Protein AF-A0A1U8YIC1-F1 (afdb_monomer_lite)

pLDDT: mean 96.14, std 2.84, range [84.56, 98.56]

Folds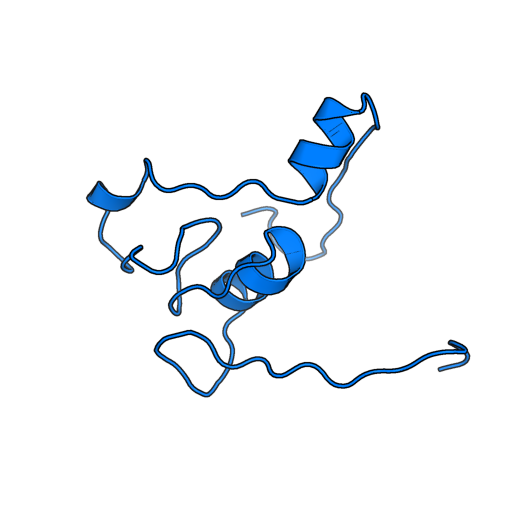eek 3Di:
DPDPDDDDDQQAAPPGNDHDDQQSCCCVFQVAGDHPPHHQFHNPDDPPDCVRVVRGGDTPVNVCVVVVHDDDDDDPDPPD

Organism: Sogatella furcifera (NCBI:txid113103)

Sequence (80 aa):
DEFPAVALAKTYNLDSQVGESSACATALLCGVKARKETVGLHSGGKFLNCSFQSTFQSEAADWAQQQRKSTGIVTTSRVT

Radius of gyration: 14.33 Å; chains: 1; bounding box: 40×30×34 Å

Structure (mmCIF, N/CA/C/O backbone):
data_AF-A0A1U8YIC1-F1
#
_entry.id   AF-A0A1U8YIC1-F1
#
loop_
_atom_site.group_PDB
_atom_site.id
_atom_site.type_symbol
_atom_site.label_atom_id
_atom_site.label_alt_id
_atom_site.label_comp_id
_atom_site.label_asym_id
_atom_site.label_entity_id
_atom_site.label_seq_id
_atom_site.pdbx_PDB_ins_code
_atom_site.Cartn_x
_atom_site.Cartn_y
_atom_site.Cartn_z
_atom_site.occupancy
_atom_site.B_iso_or_equiv
_atom_site.auth_seq_id
_atom_site.auth_comp_id
_atom_site.auth_asym_id
_atom_site.auth_atom_id
_atom_site.pdbx_PDB_model_num
ATOM 1 N N . ASP A 1 1 ? -17.491 -17.682 1.981 1.00 88.00 1 ASP A N 1
ATOM 2 C CA . ASP A 1 1 ? -18.241 -17.262 0.776 1.00 88.00 1 ASP A CA 1
ATOM 3 C C . ASP A 1 1 ? -19.693 -16.864 1.051 1.00 88.00 1 ASP A C 1
ATOM 5 O O . ASP A 1 1 ? -20.502 -16.851 0.138 1.00 88.00 1 ASP A O 1
ATOM 9 N N . GLU A 1 2 ? -20.018 -16.458 2.287 1.00 96.94 2 GLU A N 1
ATOM 10 C CA . GLU A 1 2 ? -21.366 -16.001 2.681 1.00 96.94 2 GLU A CA 1
ATOM 11 C C . GLU A 1 2 ? -21.483 -14.467 2.747 1.00 96.94 2 GLU A C 1
ATOM 13 O O . GLU A 1 2 ? -22.491 -13.928 3.198 1.00 96.94 2 GLU A O 1
ATOM 18 N N . PHE A 1 3 ? -20.430 -13.740 2.353 1.00 97.25 3 PHE A N 1
ATOM 19 C CA . PHE A 1 3 ? -20.430 -12.282 2.438 1.00 97.25 3 PHE A CA 1
ATOM 20 C C . PHE A 1 3 ? -21.506 -11.711 1.499 1.00 97.25 3 PHE A C 1
ATOM 22 O O . PHE A 1 3 ? -21.568 -12.109 0.335 1.00 97.25 3 PHE A O 1
ATOM 29 N N . PRO A 1 4 ? -22.331 -10.755 1.963 1.00 97.62 4 PRO A N 1
ATOM 30 C CA . PRO A 1 4 ? -23.486 -10.272 1.205 1.00 97.62 4 PRO A CA 1
ATOM 31 C C . PRO A 1 4 ? -23.111 -9.344 0.041 1.00 97.62 4 PRO A C 1
ATOM 33 O O . PRO A 1 4 ? -23.954 -9.041 -0.799 1.00 97.62 4 PRO A O 1
ATOM 36 N N . ALA A 1 5 ? -21.866 -8.864 -0.000 1.00 97.81 5 ALA A N 1
ATOM 37 C CA . ALA A 1 5 ? -21.363 -7.967 -1.029 1.00 97.81 5 ALA A CA 1
ATOM 38 C C . ALA A 1 5 ? -19.993 -8.432 -1.527 1.00 97.81 5 ALA A C 1
ATOM 40 O O . ALA A 1 5 ? -19.122 -8.807 -0.741 1.00 97.81 5 ALA A O 1
ATOM 41 N N . VAL A 1 6 ? -19.804 -8.356 -2.844 1.00 98.00 6 VAL A N 1
ATOM 42 C CA . VAL A 1 6 ? -18.552 -8.675 -3.530 1.00 98.00 6 VAL A CA 1
ATOM 43 C C . VAL A 1 6 ? -18.247 -7.595 -4.559 1.00 98.00 6 VAL A C 1
ATOM 45 O O . VAL A 1 6 ? -19.148 -7.003 -5.152 1.00 98.00 6 VAL A O 1
ATOM 48 N N . ALA A 1 7 ? -16.963 -7.342 -4.773 1.00 98.00 7 ALA A N 1
ATOM 49 C CA . ALA A 1 7 ? -16.479 -6.456 -5.815 1.00 98.00 7 ALA A CA 1
ATOM 50 C C . ALA A 1 7 ? -15.196 -7.024 -6.423 1.00 98.00 7 ALA A C 1
ATOM 52 O O . ALA A 1 7 ? -14.496 -7.828 -5.807 1.00 98.00 7 ALA A O 1
ATOM 53 N N . LEU A 1 8 ? -14.880 -6.574 -7.634 1.00 98.25 8 LEU A N 1
ATOM 54 C CA . LEU A 1 8 ? -13.611 -6.863 -8.293 1.00 98.25 8 LEU A CA 1
ATOM 55 C C . LEU A 1 8 ? -12.689 -5.648 -8.175 1.00 98.25 8 LEU A C 1
ATOM 57 O O . LEU A 1 8 ? -13.115 -4.513 -8.399 1.00 98.25 8 LEU A O 1
ATOM 61 N N . ALA A 1 9 ? -11.416 -5.887 -7.865 1.00 97.56 9 ALA A N 1
ATOM 62 C CA . ALA A 1 9 ? -10.398 -4.847 -7.751 1.00 97.56 9 ALA A CA 1
ATOM 63 C C . ALA A 1 9 ? -9.354 -4.971 -8.870 1.00 97.56 9 ALA A C 1
ATOM 65 O O . ALA A 1 9 ? -8.830 -6.050 -9.137 1.00 97.56 9 ALA A O 1
ATOM 66 N N . LYS A 1 10 ? -9.018 -3.848 -9.519 1.00 98.06 10 LYS A N 1
ATOM 67 C CA . LYS A 1 10 ? -7.972 -3.790 -10.557 1.00 98.06 10 LYS A CA 1
ATOM 68 C C . LYS A 1 10 ? -6.594 -3.560 -9.929 1.00 98.06 10 LYS A C 1
ATOM 70 O O . LYS A 1 10 ? -6.275 -2.436 -9.530 1.00 98.06 10 LYS A O 1
ATOM 75 N N . THR A 1 11 ? -5.761 -4.596 -9.918 1.00 98.25 11 THR A N 1
ATOM 76 C CA . THR A 1 11 ? -4.525 -4.679 -9.115 1.00 98.25 11 THR A CA 1
ATOM 77 C C . THR A 1 11 ? -3.255 -4.128 -9.764 1.00 98.25 11 THR A C 1
ATOM 79 O O . THR A 1 11 ? -2.221 -4.106 -9.107 1.00 98.25 11 THR A O 1
ATOM 82 N N . TYR A 1 12 ? -3.306 -3.640 -11.009 1.00 98.19 12 TYR A N 1
ATOM 83 C CA . TYR A 1 12 ? -2.122 -3.086 -11.681 1.00 98.19 12 TYR A CA 1
ATOM 84 C C . TYR A 1 12 ? -1.432 -1.991 -10.840 1.00 98.19 12 TYR A C 1
ATOM 86 O O . TYR A 1 12 ? -2.103 -1.157 -10.215 1.00 98.19 12 TYR A O 1
ATOM 94 N N . ASN A 1 13 ? -0.103 -1.968 -10.844 1.00 98.12 13 ASN A N 1
ATOM 95 C CA . ASN A 1 13 ? 0.701 -0.882 -10.280 1.00 98.12 13 ASN A CA 1
ATOM 96 C C . ASN A 1 13 ? 0.933 0.198 -11.348 1.00 98.12 13 ASN A C 1
ATOM 98 O O . ASN A 1 13 ? 0.609 -0.001 -12.517 1.00 98.12 13 ASN A O 1
ATOM 102 N N . LEU A 1 14 ? 1.473 1.360 -10.977 1.00 97.94 14 LEU A N 1
ATOM 103 C CA . LEU A 1 14 ? 1.635 2.478 -11.923 1.00 97.94 14 LEU A CA 1
ATOM 104 C C . LEU A 1 14 ? 2.526 2.150 -13.133 1.00 97.94 14 LEU A C 1
ATOM 106 O O . LEU A 1 14 ? 2.358 2.748 -14.192 1.00 97.94 14 LEU A O 1
ATOM 110 N N . ASP A 1 15 ? 3.456 1.214 -12.972 1.00 97.62 15 ASP A N 1
ATOM 111 C CA . ASP A 1 15 ? 4.458 0.807 -13.959 1.00 97.62 15 ASP A CA 1
ATOM 112 C C . ASP A 1 15 ? 4.514 -0.715 -14.188 1.00 97.62 15 ASP A C 1
ATOM 114 O O . ASP A 1 15 ? 5.407 -1.207 -14.874 1.00 97.62 15 ASP A O 1
ATOM 118 N N . SER A 1 16 ? 3.546 -1.471 -13.661 1.00 97.75 16 SER A N 1
ATOM 119 C CA . SER A 1 16 ? 3.442 -2.922 -13.857 1.00 97.75 16 SER A CA 1
ATOM 120 C C . SER A 1 16 ? 1.986 -3.358 -13.979 1.00 97.75 16 SER A C 1
ATOM 122 O O . SER A 1 16 ? 1.140 -2.982 -13.170 1.00 97.75 16 SER A O 1
ATOM 124 N N . GLN A 1 17 ? 1.688 -4.198 -14.972 1.00 98.06 17 GLN A N 1
ATOM 125 C CA . GLN A 1 17 ? 0.348 -4.770 -15.147 1.00 98.06 17 GLN A CA 1
ATOM 126 C C . GLN A 1 17 ? 0.037 -5.838 -14.092 1.00 98.06 17 GLN A C 1
ATOM 128 O O . GLN A 1 17 ? -1.092 -5.920 -13.613 1.00 98.06 17 GLN A O 1
ATOM 133 N N . VAL A 1 18 ? 1.044 -6.630 -13.715 1.00 98.00 18 VAL A N 1
ATOM 134 C CA . VAL A 1 18 ? 0.933 -7.626 -12.645 1.00 98.00 18 VAL A CA 1
ATOM 135 C C . VAL A 1 18 ? 1.199 -6.926 -11.320 1.00 98.00 18 VAL A C 1
ATOM 137 O O . VAL A 1 18 ? 2.257 -6.315 -11.149 1.00 98.00 18 VAL A O 1
ATOM 140 N N . GLY A 1 19 ? 0.224 -6.993 -10.415 1.00 96.62 19 GLY A N 1
ATOM 141 C CA . GLY A 1 19 ? 0.321 -6.389 -9.092 1.00 96.62 19 GLY A CA 1
ATOM 142 C C . GLY A 1 19 ? 1.358 -7.088 -8.216 1.00 96.62 19 GLY A C 1
ATOM 143 O O . GLY A 1 19 ? 1.416 -8.316 -8.166 1.00 96.62 19 GLY A O 1
ATOM 144 N N . GLU A 1 20 ? 2.163 -6.294 -7.520 1.00 96.50 20 GLU A N 1
ATOM 145 C CA . GLU A 1 20 ? 3.118 -6.727 -6.501 1.00 96.50 20 GLU A CA 1
ATOM 146 C C . GLU A 1 20 ? 2.639 -6.289 -5.100 1.00 96.50 20 GLU A C 1
ATOM 148 O O . GLU A 1 20 ? 1.932 -5.286 -4.960 1.00 96.50 20 GLU A O 1
ATOM 153 N N . SER A 1 21 ? 2.984 -7.065 -4.066 1.00 97.69 21 SER A N 1
ATOM 154 C CA . SER A 1 21 ? 2.461 -6.923 -2.700 1.00 97.69 21 SER A CA 1
ATOM 155 C C . SER A 1 21 ? 2.616 -5.519 -2.114 1.00 97.69 21 SER A C 1
ATOM 157 O O . SER A 1 21 ? 1.642 -4.979 -1.594 1.00 97.69 21 SER A O 1
ATOM 159 N N . SER A 1 22 ? 3.799 -4.906 -2.203 1.00 97.06 22 SER A N 1
ATOM 160 C CA . SER A 1 22 ? 4.091 -3.605 -1.580 1.00 97.06 22 SER A CA 1
ATOM 161 C C . SER A 1 22 ? 3.300 -2.451 -2.211 1.00 97.06 22 SER A C 1
ATOM 163 O O . SER A 1 22 ? 2.667 -1.638 -1.522 1.00 97.06 22 SER A O 1
ATOM 165 N N . ALA A 1 23 ? 3.225 -2.438 -3.540 1.00 97.50 23 ALA A N 1
ATOM 166 C CA . ALA A 1 23 ? 2.496 -1.419 -4.279 1.00 97.50 23 ALA A CA 1
ATOM 167 C C . ALA A 1 23 ? 0.970 -1.609 -4.180 1.00 97.50 23 ALA A C 1
ATOM 169 O O . ALA A 1 23 ? 0.221 -0.629 -4.118 1.00 97.50 23 ALA A O 1
ATOM 170 N N . CYS A 1 24 ? 0.492 -2.858 -4.119 1.00 98.06 24 CYS A N 1
ATOM 171 C CA . CYS A 1 24 ? -0.911 -3.162 -3.833 1.00 98.06 24 CYS A CA 1
ATOM 172 C C . CYS A 1 24 ? -1.298 -2.815 -2.388 1.00 98.06 24 CYS A C 1
ATOM 174 O O . CYS A 1 24 ? -2.390 -2.287 -2.184 1.00 98.06 24 CYS A O 1
ATOM 176 N N . ALA A 1 25 ? -0.420 -3.042 -1.406 1.00 97.62 25 ALA A N 1
ATOM 177 C CA . ALA A 1 25 ? -0.646 -2.639 -0.018 1.00 97.62 25 ALA A CA 1
ATOM 178 C C . ALA A 1 25 ? -0.805 -1.119 0.097 1.00 97.62 25 ALA A C 1
ATOM 180 O O . ALA A 1 25 ? -1.758 -0.655 0.712 1.00 97.62 25 ALA A O 1
ATOM 181 N N . THR A 1 26 ? 0.039 -0.344 -0.591 1.00 97.56 26 THR A N 1
ATOM 182 C CA . THR A 1 26 ? -0.097 1.124 -0.650 1.00 97.56 26 THR A CA 1
ATOM 183 C C . THR A 1 26 ? -1.447 1.545 -1.240 1.00 97.56 26 THR A C 1
ATOM 185 O O . THR A 1 26 ? -2.123 2.418 -0.699 1.00 97.56 26 THR A O 1
ATOM 188 N N . ALA A 1 27 ? -1.901 0.877 -2.305 1.00 97.75 27 ALA A N 1
ATOM 189 C CA . ALA A 1 27 ? -3.210 1.157 -2.892 1.00 97.75 27 ALA A CA 1
ATOM 190 C C . ALA A 1 27 ? -4.375 0.826 -1.945 1.00 97.75 27 ALA A C 1
ATOM 192 O O . ALA A 1 27 ? -5.328 1.598 -1.870 1.00 97.75 27 ALA A O 1
ATOM 193 N N . LEU A 1 28 ? -4.303 -0.299 -1.229 1.00 97.19 28 LEU A N 1
ATOM 194 C CA . LEU A 1 28 ? -5.364 -0.761 -0.327 1.00 97.19 28 LEU A CA 1
ATOM 195 C C . LEU A 1 28 ? -5.407 0.007 0.999 1.00 97.19 28 LEU A C 1
ATOM 197 O O . LEU A 1 28 ? -6.495 0.268 1.504 1.00 97.19 28 LEU A O 1
ATOM 201 N N . LEU A 1 29 ? -4.249 0.354 1.563 1.00 97.31 29 LEU A N 1
ATOM 202 C CA . LEU A 1 29 ? -4.137 0.929 2.907 1.00 97.31 29 LEU A CA 1
ATOM 203 C C . LEU A 1 29 ? -4.011 2.455 2.892 1.00 97.31 29 LEU A C 1
ATOM 205 O O . LEU A 1 29 ? -4.538 3.101 3.792 1.00 97.31 29 LEU A O 1
ATOM 209 N N . CYS A 1 30 ? -3.367 3.036 1.875 1.00 96.94 30 CYS A N 1
ATOM 210 C CA . CYS A 1 30 ? -3.177 4.488 1.746 1.00 96.94 30 CYS A CA 1
ATOM 211 C C . CYS A 1 30 ? -4.113 5.127 0.704 1.00 96.94 30 CYS A C 1
ATOM 213 O O . CYS A 1 30 ? -4.180 6.348 0.592 1.00 96.94 30 CYS A O 1
ATOM 215 N N . GLY A 1 31 ? -4.822 4.325 -0.100 1.00 96.38 31 GLY A N 1
ATOM 216 C CA . GLY A 1 31 ? -5.787 4.822 -1.088 1.00 96.38 31 GLY A CA 1
ATOM 217 C C . GLY A 1 31 ? -5.174 5.424 -2.359 1.00 96.38 31 GLY A C 1
ATOM 218 O O . GLY A 1 31 ? -5.891 6.032 -3.153 1.00 96.38 31 GLY A O 1
ATOM 219 N N . VAL A 1 32 ? -3.868 5.248 -2.594 1.00 96.44 32 VAL A N 1
ATOM 220 C CA . VAL A 1 32 ? -3.169 5.751 -3.790 1.00 96.44 32 VAL A CA 1
ATOM 221 C C . VAL A 1 32 ? -2.357 4.649 -4.464 1.00 96.44 32 VAL A C 1
ATOM 223 O O . VAL A 1 32 ? -1.695 3.850 -3.806 1.00 96.44 32 VAL A O 1
ATOM 226 N N . LYS A 1 33 ? -2.386 4.581 -5.802 1.00 97.38 33 LYS A N 1
ATOM 227 C CA . LYS A 1 33 ? -1.549 3.620 -6.536 1.00 97.38 33 LYS A CA 1
ATOM 228 C C . LYS A 1 33 ? -0.076 4.015 -6.453 1.00 97.38 33 LYS A C 1
ATOM 230 O O . LYS A 1 33 ? 0.261 5.183 -6.629 1.00 97.38 33 LYS A O 1
ATOM 235 N N . ALA A 1 34 ? 0.778 3.012 -6.282 1.00 97.31 34 ALA A N 1
ATOM 236 C CA . ALA A 1 34 ? 2.226 3.158 -6.216 1.00 97.31 34 ALA A CA 1
ATOM 237 C C . ALA A 1 34 ? 2.930 2.431 -7.374 1.00 97.31 34 ALA A C 1
ATOM 239 O O . ALA A 1 34 ? 2.306 1.694 -8.151 1.00 97.31 34 ALA A O 1
ATOM 240 N N . ARG A 1 35 ? 4.234 2.678 -7.505 1.00 97.38 35 ARG A N 1
ATOM 241 C CA . ARG A 1 35 ? 5.120 1.952 -8.424 1.00 97.38 35 ARG A CA 1
ATOM 242 C C . ARG A 1 35 ? 5.530 0.619 -7.813 1.00 97.38 35 ARG A C 1
ATOM 244 O O . ARG A 1 35 ? 5.574 0.496 -6.590 1.00 97.38 35 ARG A O 1
ATOM 251 N N . LYS A 1 36 ? 5.805 -0.374 -8.653 1.00 97.44 36 LYS A N 1
ATOM 252 C CA . LYS A 1 36 ? 6.226 -1.711 -8.219 1.00 97.44 36 LYS A CA 1
ATOM 253 C C . LYS A 1 36 ? 7.427 -1.617 -7.259 1.00 97.44 36 LYS A C 1
ATOM 255 O O . LYS A 1 36 ? 8.301 -0.778 -7.467 1.00 97.44 36 LYS A O 1
ATOM 260 N N . GLU A 1 37 ? 7.462 -2.469 -6.231 1.00 96.31 37 GLU A N 1
ATOM 261 C CA . GLU A 1 37 ? 8.548 -2.530 -5.229 1.00 96.31 37 GLU A CA 1
ATOM 262 C C . GLU A 1 37 ? 8.685 -1.258 -4.361 1.00 96.31 37 GLU A C 1
ATOM 264 O O . GLU A 1 37 ? 9.721 -1.022 -3.740 1.00 96.31 37 GLU A O 1
ATOM 269 N N . THR A 1 38 ? 7.634 -0.431 -4.284 1.00 96.62 38 THR A N 1
ATOM 270 C CA . THR A 1 38 ? 7.558 0.721 -3.370 1.00 96.62 38 THR A CA 1
ATOM 271 C C . THR A 1 38 ? 6.388 0.573 -2.398 1.00 96.62 38 THR A C 1
ATOM 273 O O . THR A 1 38 ? 5.328 0.064 -2.761 1.00 96.62 38 THR A O 1
ATOM 276 N N . VAL A 1 39 ? 6.571 1.041 -1.158 1.00 96.75 39 VAL A N 1
ATOM 277 C CA . VAL A 1 39 ? 5.565 0.965 -0.088 1.00 96.75 39 VAL A CA 1
ATOM 278 C C . VAL A 1 39 ? 5.348 2.332 0.555 1.00 96.75 39 VAL A C 1
ATOM 280 O O . VAL A 1 39 ? 6.310 3.016 0.895 1.00 96.75 39 VAL A O 1
ATOM 283 N N . GLY A 1 40 ? 4.088 2.742 0.706 1.00 96.56 40 GLY A N 1
ATOM 284 C CA . GLY A 1 40 ? 3.701 3.944 1.450 1.00 96.56 40 GLY A CA 1
ATOM 285 C C . GLY A 1 40 ? 4.164 5.267 0.835 1.00 96.56 40 GLY A C 1
ATOM 286 O 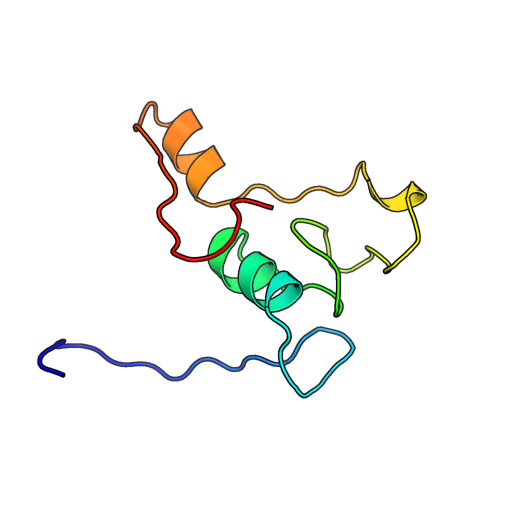O . GLY A 1 40 ? 4.097 6.286 1.509 1.00 96.56 40 GLY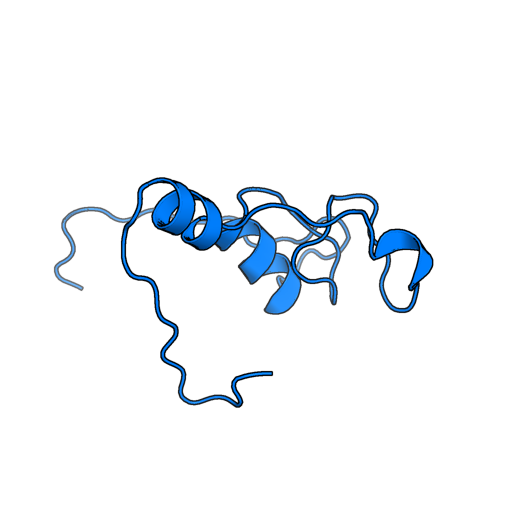 A O 1
ATOM 287 N N . LEU A 1 41 ? 4.639 5.282 -0.415 1.00 96.50 41 LEU A N 1
ATOM 288 C CA . LEU A 1 41 ? 5.076 6.491 -1.121 1.00 96.50 41 LEU A CA 1
ATOM 289 C C . LEU A 1 41 ? 4.013 6.968 -2.115 1.00 96.50 41 LEU A C 1
ATOM 291 O O . LEU A 1 41 ? 3.211 6.187 -2.628 1.00 96.50 41 LEU A O 1
ATOM 295 N N . HIS A 1 42 ? 4.044 8.258 -2.446 1.00 92.25 42 HIS A N 1
ATOM 296 C CA . HIS A 1 42 ? 3.246 8.795 -3.548 1.00 92.25 42 HIS A CA 1
ATOM 297 C C . HIS A 1 42 ? 3.686 8.241 -4.924 1.00 92.25 42 HIS A C 1
ATOM 299 O O . HIS A 1 42 ? 4.734 7.610 -5.068 1.00 92.25 42 HIS A O 1
ATOM 305 N N . SER A 1 43 ? 2.931 8.558 -5.981 1.00 92.81 43 SER A N 1
ATOM 306 C CA . SER A 1 43 ? 3.144 8.056 -7.354 1.00 92.81 43 SER A CA 1
ATOM 307 C C . SER A 1 43 ? 4.521 8.354 -7.981 1.00 92.81 43 SER A C 1
ATOM 309 O O . SER A 1 43 ? 4.918 7.710 -8.963 1.00 92.81 43 SER A O 1
ATOM 311 N N . GLY A 1 44 ? 5.246 9.341 -7.447 1.00 93.94 44 GLY A N 1
ATOM 312 C CA . GLY A 1 44 ? 6.589 9.716 -7.889 1.00 93.94 44 GLY A CA 1
ATOM 313 C C . GLY A 1 44 ? 7.708 8.846 -7.314 1.00 93.94 44 GLY A C 1
ATOM 314 O O . GLY A 1 44 ? 8.788 8.820 -7.905 1.00 93.94 44 GLY A O 1
ATOM 315 N N . GLY A 1 45 ? 7.450 8.124 -6.217 1.00 95.12 45 GLY A N 1
ATOM 316 C CA . GLY A 1 45 ? 8.438 7.312 -5.511 1.00 95.12 45 GLY A CA 1
ATOM 317 C C . GLY A 1 45 ? 9.042 6.241 -6.411 1.00 95.12 45 GLY A C 1
ATOM 318 O O . GLY A 1 45 ? 8.314 5.484 -7.046 1.00 95.12 45 GLY A O 1
ATOM 319 N N . LYS A 1 46 ? 10.375 6.184 -6.489 1.00 95.62 46 LYS A N 1
ATOM 320 C CA . LYS A 1 46 ? 11.098 5.223 -7.334 1.00 95.62 46 LYS A CA 1
ATOM 321 C C . LYS A 1 46 ? 11.807 4.176 -6.487 1.00 95.62 46 LYS A C 1
ATOM 323 O O . LYS A 1 46 ? 12.461 4.515 -5.501 1.00 95.62 46 LYS A O 1
ATOM 328 N N . PHE A 1 47 ? 11.724 2.924 -6.928 1.00 95.75 47 PHE A N 1
ATOM 329 C CA . PHE A 1 47 ? 12.472 1.825 -6.331 1.00 95.75 47 PHE A CA 1
ATOM 330 C C . PHE A 1 47 ? 13.981 2.122 -6.325 1.00 95.75 47 PHE A C 1
ATOM 332 O O . PHE A 1 47 ? 14.507 2.720 -7.267 1.00 95.75 47 PHE A O 1
ATOM 339 N N . LEU A 1 48 ? 14.658 1.740 -5.236 1.00 95.19 48 LEU A N 1
ATOM 340 C CA . LEU A 1 48 ? 16.087 1.987 -4.985 1.00 95.19 48 LEU A CA 1
ATOM 341 C C . LEU A 1 48 ? 16.516 3.467 -5.037 1.00 95.19 48 LEU A C 1
ATOM 343 O O . LEU A 1 48 ? 17.692 3.764 -5.239 1.00 95.19 48 LEU A O 1
ATOM 347 N N . ASN A 1 49 ? 15.592 4.409 -4.816 1.00 95.69 49 ASN A N 1
ATOM 348 C CA . ASN A 1 49 ? 15.908 5.832 -4.714 1.00 95.69 49 ASN A CA 1
ATOM 349 C C . ASN A 1 49 ? 15.410 6.429 -3.388 1.00 95.69 49 A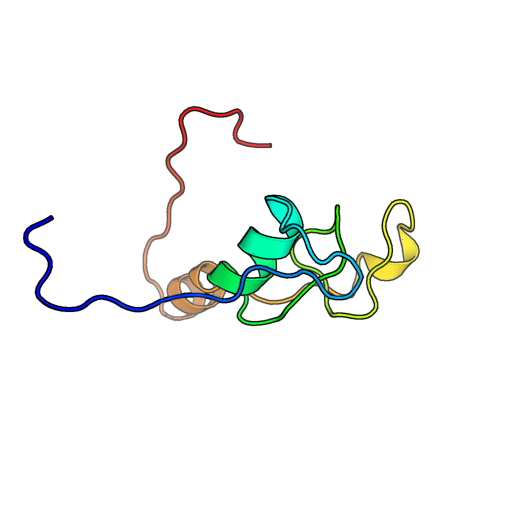SN A C 1
ATOM 351 O O . ASN A 1 49 ? 14.248 6.810 -3.243 1.00 95.69 49 ASN A O 1
ATOM 355 N N . CYS A 1 50 ? 16.332 6.562 -2.434 1.00 94.56 50 CYS A N 1
ATOM 356 C CA . CYS A 1 50 ? 16.054 7.071 -1.090 1.00 94.56 50 CYS A CA 1
ATOM 357 C C . CYS A 1 50 ? 15.648 8.560 -1.062 1.00 94.56 50 CYS A C 1
ATOM 359 O O . CYS A 1 50 ? 15.027 9.013 -0.105 1.00 94.56 50 CYS A O 1
ATOM 361 N N . SER A 1 51 ? 15.907 9.335 -2.123 1.00 95.44 51 SER A N 1
ATOM 362 C CA . SER A 1 51 ? 15.512 10.751 -2.175 1.00 95.44 51 SER A CA 1
ATOM 363 C C . SER A 1 51 ? 13.995 10.964 -2.070 1.00 95.44 51 SER A C 1
ATOM 365 O O . SER A 1 51 ? 13.562 12.066 -1.750 1.00 95.44 51 SER A O 1
ATOM 367 N N . PHE A 1 52 ? 13.187 9.923 -2.304 1.00 91.44 52 PHE A N 1
ATOM 368 C CA . PHE A 1 52 ? 11.730 9.959 -2.156 1.00 91.44 52 PHE A CA 1
ATOM 369 C C . PHE A 1 52 ? 11.230 9.608 -0.750 1.00 91.44 52 PHE A C 1
ATOM 371 O O . PHE A 1 52 ? 10.020 9.584 -0.540 1.00 91.44 52 PHE A O 1
ATOM 378 N N . GLN A 1 53 ? 12.107 9.360 0.226 1.00 84.56 53 GLN A N 1
ATOM 379 C CA . GLN A 1 53 ? 11.688 8.957 1.572 1.00 84.56 53 GLN A CA 1
ATOM 380 C C . GLN A 1 53 ? 10.719 9.961 2.216 1.00 84.56 53 GLN A C 1
ATOM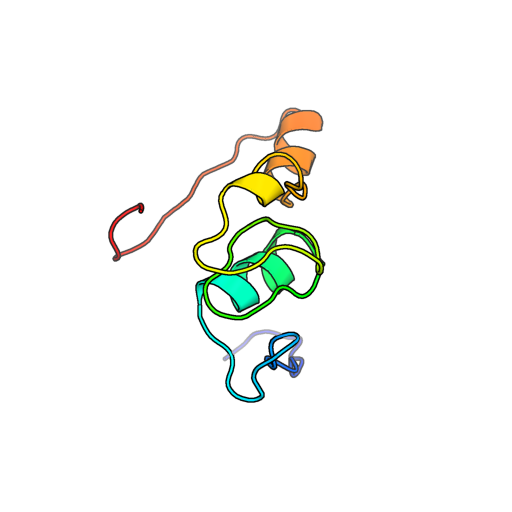 382 O O . GLN A 1 53 ? 9.810 9.557 2.914 1.00 84.56 53 GLN A O 1
ATOM 387 N N . SER A 1 54 ? 10.825 11.263 1.952 1.00 85.88 54 SER A N 1
ATOM 388 C CA . SER A 1 54 ? 9.918 12.270 2.528 1.00 85.88 54 SER A CA 1
ATOM 389 C C . SER A 1 54 ? 8.508 12.294 1.918 1.00 85.88 54 SER A C 1
ATOM 391 O O . SER A 1 54 ? 7.690 13.124 2.306 1.00 85.88 54 SER A O 1
ATOM 393 N N . THR A 1 55 ? 8.203 11.411 0.966 1.00 89.38 55 THR A N 1
ATOM 394 C CA . THR A 1 55 ? 6.952 11.438 0.189 1.00 89.38 55 THR A CA 1
ATOM 395 C C . THR A 1 55 ? 5.901 10.438 0.676 1.00 89.38 55 THR A C 1
ATOM 397 O O . THR A 1 55 ? 5.057 9.975 -0.101 1.00 89.38 55 THR A O 1
ATOM 400 N N . PHE A 1 56 ? 5.957 10.111 1.969 1.00 91.31 56 PHE A N 1
ATOM 401 C CA . PHE A 1 56 ? 5.046 9.169 2.604 1.00 91.31 56 PHE A CA 1
ATOM 402 C C . PHE A 1 56 ? 3.578 9.579 2.461 1.00 91.31 56 PHE A C 1
ATOM 404 O O . PHE A 1 56 ? 3.233 10.761 2.409 1.00 91.31 56 PHE A O 1
ATOM 411 N N . GLN A 1 57 ? 2.714 8.577 2.387 1.00 93.25 57 GLN A N 1
ATOM 412 C CA . GLN A 1 57 ? 1.267 8.712 2.330 1.00 93.25 57 GLN A CA 1
ATOM 413 C C . GLN A 1 57 ? 0.676 8.113 3.596 1.00 93.25 57 GLN A C 1
ATOM 415 O O . GLN A 1 57 ? 1.086 7.032 4.010 1.00 93.25 57 GLN A O 1
ATOM 420 N N . SER A 1 58 ? -0.280 8.818 4.198 1.00 91.38 58 SER A N 1
ATOM 421 C CA . SER A 1 58 ? -0.970 8.311 5.380 1.00 91.38 58 SER A CA 1
ATOM 422 C C . SER A 1 58 ? -1.732 7.037 5.045 1.00 91.38 58 SER A C 1
ATOM 424 O O . SER A 1 58 ? -2.434 6.974 4.033 1.00 91.38 58 SER A O 1
ATOM 426 N N . GLU A 1 59 ? -1.619 6.038 5.908 1.00 92.94 59 GLU A N 1
ATOM 427 C CA . GLU A 1 59 ? -2.441 4.836 5.828 1.00 92.94 59 GLU A CA 1
ATOM 428 C C . GLU A 1 59 ? -3.719 4.970 6.666 1.00 92.94 59 GLU A C 1
ATOM 430 O O . GLU A 1 59 ? -3.836 5.816 7.554 1.00 92.94 59 GLU A O 1
ATOM 435 N N . ALA A 1 60 ? -4.703 4.107 6.416 1.00 95.62 60 ALA A N 1
ATOM 436 C CA . ALA A 1 60 ? -5.965 4.094 7.153 1.00 95.62 60 ALA A CA 1
ATOM 437 C C . ALA A 1 60 ? -5.772 3.921 8.674 1.00 95.62 60 ALA A C 1
ATOM 439 O O . ALA A 1 60 ? -6.585 4.416 9.459 1.00 95.62 60 ALA A O 1
ATOM 440 N N . ALA A 1 61 ? -4.696 3.248 9.101 1.00 96.50 61 ALA A N 1
ATOM 441 C CA . ALA A 1 61 ? -4.350 3.122 10.512 1.00 96.50 61 ALA A CA 1
ATOM 442 C C . ALA A 1 61 ? -3.948 4.473 11.129 1.00 96.50 61 ALA A C 1
ATOM 444 O O . ALA A 1 61 ? -4.396 4.765 12.237 1.00 96.50 61 ALA A O 1
ATOM 445 N N . ASP A 1 62 ? -3.220 5.334 10.407 1.00 96.56 62 ASP A N 1
ATOM 446 C CA . ASP A 1 62 ? -2.888 6.688 10.874 1.00 96.56 62 ASP A CA 1
ATOM 447 C C . ASP A 1 62 ? -4.162 7.491 11.145 1.00 96.56 62 ASP A C 1
ATOM 449 O O . ASP A 1 62 ? -4.304 8.135 12.186 1.00 96.56 62 ASP A O 1
ATOM 453 N N . TRP A 1 63 ? -5.136 7.419 10.235 1.00 96.56 63 TRP A N 1
ATOM 454 C CA . TRP A 1 63 ? -6.425 8.094 10.406 1.00 96.56 63 TRP A CA 1
ATOM 455 C C . TRP A 1 63 ? -7.208 7.540 11.600 1.00 96.56 63 TRP A C 1
ATOM 457 O O . TRP A 1 63 ? -7.814 8.302 12.357 1.00 96.56 63 TRP A O 1
ATOM 467 N N . ALA A 1 64 ? -7.175 6.224 11.816 1.00 97.81 64 ALA A N 1
ATOM 468 C CA . ALA A 1 64 ? -7.801 5.600 12.978 1.00 97.81 64 ALA A CA 1
ATOM 469 C C . ALA A 1 64 ? -7.138 6.051 14.294 1.00 97.81 64 ALA A C 1
ATOM 471 O O . ALA A 1 64 ? -7.839 6.399 15.249 1.00 97.81 64 ALA A O 1
ATOM 472 N N . GLN A 1 65 ? -5.806 6.114 14.335 1.00 98.06 65 GLN A N 1
ATOM 473 C CA . GLN A 1 65 ? -5.040 6.579 15.495 1.00 98.06 65 GLN A CA 1
ATOM 474 C C . GLN A 1 65 ? -5.286 8.062 15.792 1.00 98.06 65 GLN A C 1
ATOM 476 O O . GLN A 1 65 ? -5.462 8.429 16.955 1.00 98.06 65 GLN A O 1
ATOM 481 N N . GLN A 1 66 ? -5.393 8.911 14.765 1.00 97.75 66 GLN A N 1
ATOM 482 C CA . GLN A 1 66 ? -5.789 10.320 14.918 1.00 97.75 66 GLN A CA 1
ATOM 483 C C . GLN A 1 66 ? -7.173 10.456 15.571 1.00 97.75 66 GLN A C 1
ATOM 485 O O . GLN A 1 66 ? -7.410 11.377 16.353 1.00 97.75 66 GLN A O 1
ATOM 490 N N . GLN A 1 67 ? -8.071 9.498 15.328 1.00 98.12 67 GLN A N 1
ATOM 491 C CA . GLN A 1 67 ? -9.371 9.386 16.000 1.00 98.12 67 GLN A CA 1
ATOM 492 C C . GLN A 1 67 ? -9.322 8.632 17.340 1.00 98.12 67 GLN A C 1
ATOM 494 O O . GLN A 1 67 ? -10.366 8.250 17.871 1.00 98.12 67 GLN A O 1
ATOM 499 N N . ARG A 1 68 ? -8.129 8.422 17.911 1.00 98.06 68 ARG A N 1
ATOM 500 C CA . ARG A 1 68 ? -7.890 7.719 19.184 1.00 98.06 68 ARG A CA 1
ATOM 501 C C . ARG A 1 68 ? -8.391 6.271 19.200 1.00 98.06 68 ARG A C 1
ATOM 503 O O . ARG A 1 68 ? -8.760 5.755 20.254 1.00 98.06 68 ARG A O 1
ATOM 510 N N . LYS A 1 69 ? -8.418 5.606 18.044 1.00 98.38 69 LYS A N 1
ATOM 511 C CA . LYS A 1 69 ? -8.720 4.173 17.947 1.00 98.38 69 LYS A CA 1
ATOM 512 C C . LYS A 1 69 ? -7.429 3.368 18.074 1.00 98.38 69 LYS A C 1
ATOM 514 O O . LYS A 1 69 ? -6.390 3.767 17.557 1.00 98.38 69 LYS A O 1
ATOM 519 N N . SER A 1 70 ? -7.504 2.220 18.738 1.00 98.19 70 SER A N 1
ATOM 520 C CA . SER A 1 70 ? -6.407 1.252 18.750 1.00 98.19 70 SER A CA 1
ATOM 521 C C . SER A 1 70 ? -6.269 0.579 17.381 1.00 98.19 70 SER A C 1
ATOM 523 O O . SER A 1 70 ? -7.268 0.263 16.737 1.00 98.19 70 SER A O 1
ATOM 525 N N . THR A 1 71 ? -5.032 0.333 16.958 1.00 97.94 71 THR A N 1
ATOM 526 C CA . THR A 1 71 ? -4.682 -0.306 15.679 1.00 97.94 71 THR A CA 1
ATOM 527 C C . THR A 1 71 ? -3.685 -1.440 15.907 1.00 97.94 71 THR A C 1
ATOM 529 O O . THR A 1 71 ? -2.897 -1.373 16.849 1.00 97.94 71 THR A O 1
ATOM 532 N N . GLY A 1 72 ? -3.671 -2.452 15.037 1.00 97.31 72 GLY A N 1
ATOM 533 C CA . GLY A 1 72 ? -2.717 -3.561 15.103 1.00 97.31 72 GLY A CA 1
ATOM 534 C C . GLY A 1 72 ? -2.610 -4.320 13.779 1.00 97.31 72 GLY A C 1
ATOM 535 O O . GLY A 1 72 ? -3.498 -4.219 12.935 1.00 97.31 72 GLY A O 1
ATOM 536 N N . ILE A 1 73 ? -1.521 -5.073 13.610 1.00 96.88 73 ILE A N 1
ATOM 537 C CA . ILE A 1 73 ? -1.231 -5.887 12.421 1.00 96.88 73 ILE A CA 1
ATOM 538 C C . ILE A 1 73 ? -1.039 -7.339 12.864 1.00 96.88 73 ILE A C 1
ATOM 540 O O . ILE A 1 73 ? -0.334 -7.606 13.836 1.00 96.88 73 ILE A O 1
ATOM 544 N N . VAL A 1 74 ? -1.646 -8.277 12.137 1.00 98.00 74 VAL A N 1
ATOM 545 C CA . VAL A 1 74 ? -1.455 -9.722 12.315 1.00 98.00 74 VAL A CA 1
ATOM 546 C C . VAL A 1 74 ? -1.138 -10.320 10.949 1.00 98.00 74 VAL A C 1
ATOM 548 O O . VAL A 1 74 ? -1.887 -10.125 9.997 1.00 98.00 74 VAL A O 1
ATOM 551 N N . THR A 1 75 ? -0.020 -11.032 10.845 1.00 97.94 75 THR A N 1
ATOM 552 C CA . THR A 1 75 ? 0.418 -11.710 9.620 1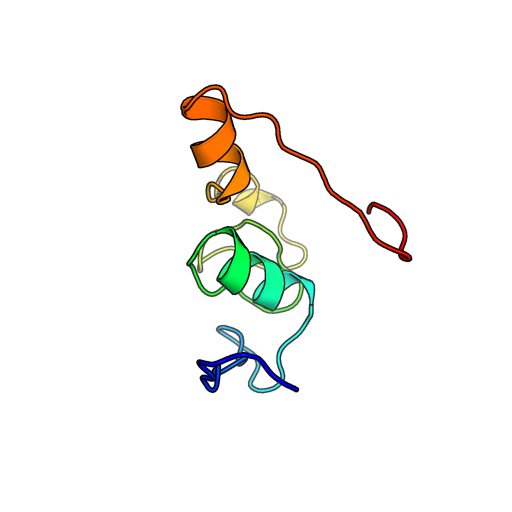.00 97.94 75 THR A CA 1
ATOM 553 C C . THR A 1 75 ? 1.158 -12.997 9.973 1.00 97.94 75 THR A C 1
ATOM 555 O O . THR A 1 75 ? 1.710 -13.121 11.065 1.00 97.94 75 THR A O 1
ATOM 558 N N . THR A 1 76 ? 1.178 -13.957 9.050 1.00 98.56 76 THR A N 1
ATOM 559 C CA . THR A 1 76 ? 2.030 -15.154 9.132 1.00 98.56 76 THR A CA 1
ATOM 560 C C . THR A 1 76 ? 3.407 -14.940 8.496 1.00 98.56 76 THR A C 1
ATOM 562 O O . THR A 1 76 ? 4.272 -15.807 8.604 1.00 98.56 76 THR A O 1
ATOM 565 N N . SER A 1 77 ? 3.622 -13.815 7.803 1.00 98.06 77 SER A N 1
ATOM 566 C CA . SER A 1 77 ? 4.935 -13.408 7.292 1.00 98.06 77 SER A CA 1
ATOM 567 C C . SER A 1 77 ? 5.797 -12.789 8.394 1.00 98.06 77 SER A C 1
ATOM 569 O O . SER A 1 77 ? 5.361 -12.594 9.529 1.00 98.06 77 SER A O 1
ATOM 571 N N . ARG A 1 78 ? 7.029 -12.400 8.049 1.00 97.62 78 ARG A N 1
ATOM 572 C CA . ARG A 1 78 ? 7.751 -11.419 8.867 1.00 97.62 78 ARG A CA 1
ATOM 573 C C . ARG A 1 78 ? 6.977 -10.098 8.867 1.00 97.62 78 ARG A C 1
ATOM 575 O O . ARG A 1 78 ? 6.308 -9.776 7.887 1.00 97.62 78 ARG A O 1
ATOM 582 N N . VAL A 1 79 ? 7.094 -9.345 9.959 1.00 97.19 79 VAL A N 1
ATOM 583 C CA . VAL A 1 79 ? 6.487 -8.007 10.113 1.00 97.19 79 VAL A CA 1
ATOM 584 C C . VAL A 1 79 ? 7.164 -6.962 9.202 1.00 97.19 79 VAL A C 1
ATOM 586 O O . VAL A 1 79 ? 6.634 -5.872 9.020 1.00 97.19 79 VAL A O 1
ATOM 589 N N . THR A 1 80 ? 8.296 -7.315 8.584 1.00 89.62 80 THR A N 1
ATOM 590 C CA . THR A 1 80 ? 9.052 -6.513 7.612 1.00 89.62 80 THR A CA 1
ATOM 591 C C . THR A 1 80 ? 9.496 -7.360 6.427 1.00 89.62 80 THR A C 1
ATOM 593 O O . THR A 1 80 ? 10.048 -8.467 6.678 1.00 89.62 80 THR A O 1
#

Secondary structure (DSSP, 8-state):
---S--------BTTBSS--HHHHHHHHHTSS---TT--SB-TT--TT-GGGGGGB---HHHHHHHTT-------SS---

InterPro domains:
  IPR001952 Alkaline phosphatase [PF00245] (1-80)
  IPR001952 Alkaline phosphatase [PR00113] (18-33)
  IPR001952 Alkaline phosphatase [PR00113] (64-80)
  IPR001952 Alkaline phosphatase [PTHR11596] (1-80)
  IPR017850 Alkaline-phosphatase-like, core domain superfamily [G3DSA:3.40.720.10] (1-80)
  IPR017850 Alkaline-phosphatase-like, core domain superfamily [SSF53649] (1-80)